Protein AF-X1MY28-F1 (afdb_monomer_lite)

Secondary structure (DSSP, 8-state):
--GGGGEEEEEEE-SS-EEEEEEE-SPPPHHHHHHH-TTS-SSSTT---SBS--TT--HHHHHHTTSEEE-TTT--EEEGGG-BTTB-TTTSSHHHHTT--TTS---

pLDDT: mean 78.83, std 14.41, range [43.72,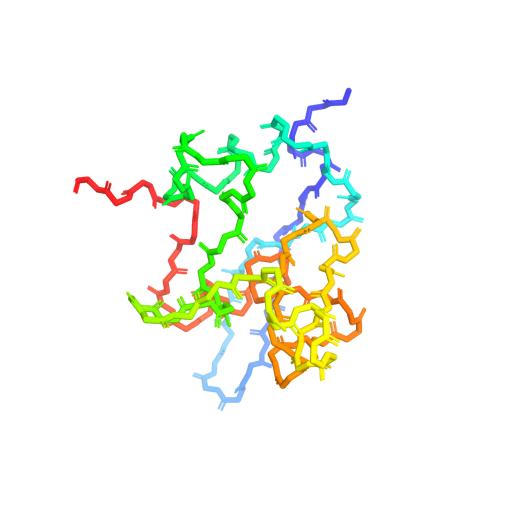 94.5]

Structure (mmCIF, N/CA/C/O backbone):
data_AF-X1MY28-F1
#
_entry.id   AF-X1MY28-F1
#
loop_
_atom_site.group_PDB
_atom_site.id
_atom_site.type_symbol
_atom_site.label_atom_id
_atom_site.label_alt_id
_atom_site.label_comp_id
_atom_site.label_asym_id
_atom_site.label_entity_id
_atom_site.label_seq_id
_atom_site.pdbx_PDB_ins_code
_atom_site.Cartn_x
_atom_site.Cartn_y
_atom_site.Cartn_z
_atom_site.occupancy
_atom_site.B_iso_or_equiv
_atom_site.auth_seq_id
_atom_site.auth_comp_id
_atom_site.auth_asym_id
_atom_site.auth_atom_id
_atom_site.pdbx_PDB_model_num
ATOM 1 N N . MET A 1 1 ? -18.341 5.878 -9.128 1.00 60.19 1 MET A N 1
ATOM 2 C CA . MET A 1 1 ? -18.143 5.577 -7.696 1.00 60.19 1 MET A CA 1
ATOM 3 C C . MET A 1 1 ? -17.244 6.649 -7.137 1.00 60.19 1 MET A C 1
ATOM 5 O O . MET A 1 1 ? -16.291 7.016 -7.818 1.00 60.19 1 MET A O 1
ATOM 9 N N . ASN A 1 2 ? -17.572 7.173 -5.965 1.00 81.75 2 ASN A N 1
ATOM 10 C CA . ASN A 1 2 ? -16.712 8.123 -5.278 1.00 81.75 2 ASN A CA 1
ATOM 11 C C . ASN A 1 2 ? -15.573 7.364 -4.588 1.00 81.75 2 ASN A C 1
ATOM 13 O O . ASN A 1 2 ? -15.719 6.196 -4.230 1.00 81.75 2 ASN A O 1
ATOM 17 N N . LEU A 1 3 ? -14.428 8.023 -4.392 1.00 83.44 3 LEU A N 1
ATOM 18 C CA . LEU A 1 3 ? -13.259 7.422 -3.732 1.00 83.44 3 LEU A CA 1
ATOM 19 C C . LEU A 1 3 ? -13.591 6.912 -2.319 1.00 83.44 3 LEU A C 1
ATOM 21 O O . LEU A 1 3 ? -13.047 5.907 -1.867 1.00 83.44 3 LEU A O 1
ATOM 25 N N . THR A 1 4 ? -14.513 7.609 -1.653 1.00 86.50 4 THR A N 1
ATOM 26 C CA . THR A 1 4 ? -15.054 7.294 -0.327 1.00 86.50 4 THR A CA 1
ATOM 27 C C . THR A 1 4 ? -15.742 5.937 -0.273 1.00 86.50 4 THR A C 1
ATOM 29 O O . THR A 1 4 ? -15.701 5.290 0.763 1.00 86.50 4 THR A O 1
ATOM 32 N N . ASP A 1 5 ? -16.310 5.472 -1.388 1.00 91.56 5 ASP A N 1
ATOM 33 C CA . ASP A 1 5 ? -17.028 4.193 -1.461 1.00 91.56 5 ASP A CA 1
ATOM 34 C C . ASP A 1 5 ? -16.061 2.999 -1.539 1.00 91.56 5 ASP A C 1
ATOM 36 O O . ASP A 1 5 ? -16.466 1.845 -1.421 1.00 91.56 5 ASP A O 1
ATOM 40 N N . LYS A 1 6 ? -14.771 3.265 -1.786 1.00 92.69 6 LYS A N 1
ATOM 41 C CA . LYS A 1 6 ? -13.713 2.252 -1.912 1.00 92.69 6 LYS A CA 1
ATOM 42 C C . LYS A 1 6 ? -12.822 2.166 -0.679 1.00 92.69 6 LYS A C 1
ATOM 44 O O . LYS A 1 6 ? -11.833 1.427 -0.698 1.00 92.69 6 LYS A O 1
ATOM 49 N N . ILE A 1 7 ? -13.153 2.911 0.372 1.00 93.31 7 ILE A N 1
ATOM 50 C CA . ILE A 1 7 ? -12.421 2.925 1.633 1.00 93.31 7 ILE A CA 1
ATOM 51 C C . ILE A 1 7 ? -13.356 2.698 2.815 1.00 93.31 7 ILE A C 1
ATOM 53 O O . ILE A 1 7 ? -14.543 2.993 2.757 1.00 93.31 7 ILE A O 1
ATOM 57 N N . GLU A 1 8 ? -12.794 2.196 3.903 1.00 94.00 8 GLU A N 1
ATOM 58 C CA . GLU A 1 8 ? -13.500 1.953 5.155 1.00 94.00 8 GLU A CA 1
ATOM 59 C C . GLU A 1 8 ? -12.607 2.379 6.325 1.00 94.00 8 GLU A C 1
ATOM 61 O O . GLU A 1 8 ? -11.387 2.205 6.279 1.00 94.00 8 GLU A O 1
ATOM 66 N N . GLN A 1 9 ? -13.199 2.942 7.379 1.00 93.00 9 GLN A N 1
ATOM 67 C CA . GLN A 1 9 ? -12.505 3.135 8.652 1.00 93.00 9 GLN A CA 1
ATOM 68 C C . GLN A 1 9 ? -12.606 1.842 9.455 1.00 93.00 9 GLN A C 1
ATOM 70 O O . GLN A 1 9 ? -13.709 1.388 9.752 1.00 93.00 9 GLN A O 1
ATOM 75 N N . ARG A 1 10 ? -11.469 1.261 9.833 1.00 90.12 10 ARG A N 1
ATOM 76 C CA . ARG A 1 10 ? -11.420 0.081 10.699 1.00 90.12 10 ARG A CA 1
ATOM 77 C C . ARG A 1 10 ? -10.664 0.394 11.971 1.00 90.12 10 ARG A C 1
ATOM 79 O O . ARG A 1 10 ? -9.583 0.978 11.938 1.00 90.12 10 ARG A O 1
ATOM 86 N N . THR A 1 11 ? -11.221 -0.032 13.095 1.00 89.00 11 THR A N 1
ATOM 87 C CA . THR A 1 11 ? -10.478 -0.102 14.349 1.00 89.00 11 THR A CA 1
ATOM 88 C C . THR A 1 11 ? -9.676 -1.391 14.342 1.00 89.00 11 THR A C 1
ATOM 90 O O . THR A 1 11 ? -10.252 -2.473 14.254 1.00 89.00 11 THR A O 1
ATOM 93 N N . VAL A 1 12 ? -8.352 -1.274 14.399 1.00 80.06 12 VAL A N 1
ATOM 94 C CA . VAL A 1 12 ? -7.454 -2.431 14.398 1.00 80.06 12 VAL A CA 1
ATOM 95 C C . VAL A 1 12 ? -6.686 -2.456 15.712 1.00 80.06 12 VAL A C 1
ATOM 97 O O . VAL A 1 12 ? -6.118 -1.439 16.122 1.00 80.06 12 VAL A O 1
ATOM 100 N N . ASP A 1 13 ? -6.700 -3.615 16.370 1.00 78.25 13 ASP A N 1
ATOM 101 C CA . ASP A 1 13 ? -5.874 -3.906 17.538 1.00 78.25 13 ASP A CA 1
ATOM 102 C C . ASP A 1 13 ? -4.603 -4.626 17.082 1.00 78.25 13 ASP A C 1
ATOM 104 O O . ASP A 1 13 ? -4.643 -5.733 16.548 1.00 78.25 13 ASP A O 1
ATOM 108 N N . PHE A 1 14 ? -3.465 -3.974 17.281 1.00 69.94 14 PHE A N 1
ATOM 109 C CA . PHE A 1 14 ? -2.137 -4.504 16.971 1.00 69.94 14 PHE A CA 1
ATOM 110 C C . PHE A 1 14 ? -1.319 -4.739 18.258 1.00 69.94 14 PHE A C 1
ATOM 112 O O . PHE A 1 14 ? -0.086 -4.717 18.237 1.00 69.94 14 PHE A O 1
ATOM 119 N N . GLY A 1 15 ? -1.983 -4.902 19.408 1.00 72.25 15 GLY A N 1
ATOM 120 C CA . GLY A 1 15 ? -1.357 -5.267 20.682 1.00 72.25 15 GLY A CA 1
ATOM 121 C C . GLY A 1 15 ? -0.704 -4.115 21.458 1.00 72.25 15 GLY A C 1
ATOM 122 O O . GLY A 1 15 ? -0.160 -4.345 22.535 1.00 72.25 15 GLY A O 1
ATOM 123 N N . LYS A 1 16 ? -0.756 -2.874 20.951 1.00 68.75 16 LYS A N 1
ATOM 124 C CA . LYS A 1 16 ? -0.336 -1.646 21.670 1.00 68.75 16 LYS A CA 1
ATOM 125 C C . LYS A 1 16 ? -1.494 -0.673 21.931 1.00 68.75 16 LYS A C 1
ATOM 127 O O . LYS A 1 16 ? -1.261 0.457 22.356 1.00 68.75 16 LYS A O 1
ATOM 132 N N . GLY A 1 17 ? -2.726 -1.113 21.677 1.00 77.19 17 GLY A N 1
ATOM 133 C CA . GLY A 1 17 ? -3.939 -0.308 21.753 1.00 77.19 17 GLY A CA 1
ATOM 134 C C . GLY A 1 17 ? -4.656 -0.202 20.409 1.00 77.19 17 GLY A C 1
ATOM 135 O O . GLY A 1 17 ? -4.097 -0.484 19.348 1.00 77.19 17 GLY A O 1
ATOM 136 N N . ASN A 1 18 ? -5.911 0.231 20.480 1.00 81.69 18 ASN A N 1
ATOM 137 C CA . ASN A 1 18 ? -6.786 0.365 19.323 1.00 81.69 18 ASN A CA 1
ATOM 138 C C . ASN A 1 18 ? -6.505 1.673 18.588 1.00 81.69 18 ASN A C 1
ATOM 140 O O . ASN A 1 18 ? -6.489 2.745 19.198 1.00 81.69 18 ASN A O 1
ATOM 144 N N . ARG A 1 19 ? -6.354 1.601 17.264 1.00 84.31 19 ARG A N 1
ATOM 145 C CA . ARG A 1 19 ? -6.291 2.785 16.401 1.00 84.31 19 ARG A CA 1
ATOM 146 C C . ARG A 1 19 ? -7.269 2.632 15.248 1.00 84.31 19 ARG A C 1
ATOM 148 O O . ARG A 1 19 ? -7.378 1.562 14.653 1.00 84.31 19 ARG A O 1
ATOM 155 N N . THR A 1 20 ? -7.974 3.712 14.937 1.00 90.06 20 THR A N 1
ATOM 156 C CA . THR A 1 20 ? -8.808 3.786 13.738 1.00 90.06 20 THR A CA 1
ATOM 157 C C . THR A 1 20 ? -7.917 4.140 12.554 1.00 90.06 20 THR A C 1
ATOM 159 O O . THR A 1 20 ? -7.206 5.145 12.598 1.00 90.06 20 THR A O 1
ATOM 162 N N . VAL A 1 21 ? -7.921 3.284 11.536 1.00 90.19 21 VAL A N 1
ATOM 163 C CA . VAL A 1 21 ? -7.151 3.445 10.300 1.00 90.19 21 VAL A CA 1
ATOM 164 C C . VAL A 1 21 ? -8.060 3.310 9.091 1.00 90.19 21 VAL A C 1
ATOM 166 O O . VAL A 1 21 ? -9.075 2.613 9.115 1.00 90.19 21 VAL A O 1
ATOM 169 N N . THR A 1 22 ? -7.657 3.940 8.000 1.00 91.62 22 THR A N 1
ATOM 170 C CA . THR A 1 22 ? -8.370 3.882 6.731 1.00 91.62 22 THR A CA 1
ATOM 171 C C . THR A 1 22 ? -7.825 2.739 5.876 1.00 91.62 22 THR A C 1
ATOM 173 O O . THR A 1 22 ? -6.643 2.723 5.507 1.00 91.62 22 THR A O 1
ATOM 176 N N . VAL A 1 23 ? -8.696 1.809 5.490 1.00 92.31 23 VAL A N 1
ATOM 177 C CA . VAL A 1 23 ? -8.377 0.677 4.610 1.00 92.31 23 VAL A CA 1
ATOM 178 C C . VAL A 1 23 ? -9.067 0.822 3.259 1.00 92.31 23 VAL A C 1
ATOM 180 O O . VAL A 1 23 ? -10.122 1.437 3.154 1.00 92.31 23 VAL A O 1
ATOM 183 N N . VAL A 1 24 ? -8.464 0.272 2.212 1.00 93.00 24 VAL A N 1
ATOM 184 C CA . VAL A 1 24 ? -9.041 0.172 0.871 1.00 93.00 24 VAL A CA 1
ATOM 185 C C . VAL A 1 24 ? -9.767 -1.163 0.771 1.00 93.00 24 VAL A C 1
ATOM 187 O O . VAL A 1 24 ? 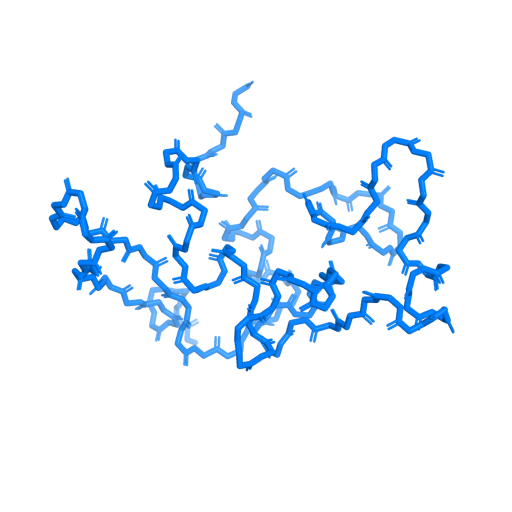-9.173 -2.203 1.044 1.00 93.00 24 VAL A O 1
ATOM 190 N N . ILE A 1 25 ? -11.034 -1.133 0.365 1.00 94.50 25 ILE A N 1
ATOM 191 C CA . ILE A 1 25 ? -11.913 -2.313 0.301 1.00 94.50 25 ILE A CA 1
ATOM 192 C C . ILE A 1 25 ? -12.285 -2.718 -1.129 1.00 94.50 25 ILE A C 1
ATOM 194 O O . ILE A 1 25 ? -12.820 -3.801 -1.341 1.00 94.50 25 ILE A O 1
ATOM 198 N N . ALA A 1 26 ? -11.969 -1.882 -2.123 1.00 94.25 26 ALA A N 1
ATOM 199 C CA . ALA A 1 26 ? -12.180 -2.188 -3.536 1.00 94.25 26 ALA A CA 1
ATOM 200 C C . ALA A 1 26 ? -10.980 -1.755 -4.398 1.00 94.25 26 ALA A C 1
ATOM 202 O O . ALA A 1 26 ? -10.327 -0.761 -4.067 1.00 94.25 26 ALA A O 1
ATOM 203 N N . PRO A 1 27 ? -10.686 -2.454 -5.514 1.00 93.62 27 PRO A N 1
ATOM 204 C CA . PRO A 1 27 ? -9.596 -2.074 -6.405 1.00 93.62 27 PRO A CA 1
ATOM 205 C C . PRO A 1 27 ? -9.696 -0.625 -6.899 1.00 93.62 27 PRO A C 1
ATOM 207 O O . PRO A 1 27 ? -10.755 -0.131 -7.314 1.00 93.62 27 PRO A O 1
ATOM 210 N N . LEU A 1 28 ? -8.554 0.051 -6.873 1.00 89.88 28 LEU A N 1
ATOM 211 C CA . LEU A 1 28 ? -8.370 1.415 -7.337 1.00 89.88 28 LEU A CA 1
ATOM 212 C C . LEU A 1 28 ? -7.806 1.400 -8.754 1.00 89.88 28 LEU A C 1
ATOM 214 O O . LEU A 1 28 ? -6.881 0.657 -9.083 1.00 89.88 28 LEU A O 1
ATOM 218 N N . THR A 1 29 ? -8.321 2.287 -9.590 1.00 88.00 29 THR A N 1
ATOM 219 C CA . THR A 1 29 ? -7.639 2.687 -10.813 1.00 88.00 29 THR A CA 1
ATOM 220 C C . THR A 1 29 ? -6.359 3.438 -10.461 1.00 88.00 29 THR A C 1
ATOM 222 O O . THR A 1 29 ? -6.212 4.010 -9.378 1.00 88.00 29 THR A O 1
ATOM 225 N N . LYS A 1 30 ? -5.444 3.524 -11.427 1.00 80.75 30 LYS A N 1
ATOM 226 C CA . LYS A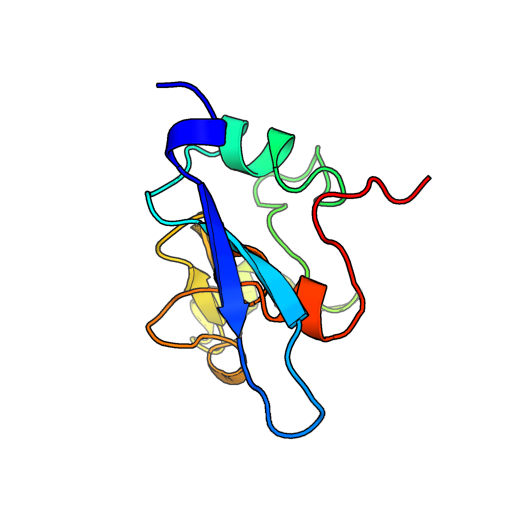 1 30 ? -4.212 4.302 -11.274 1.00 80.75 30 LYS A CA 1
ATOM 227 C C . LYS A 1 30 ? -4.483 5.750 -10.854 1.00 80.75 30 LYS A C 1
ATOM 229 O O . LYS A 1 30 ? -3.756 6.274 -10.023 1.00 80.75 30 LYS A O 1
ATOM 234 N N . LYS A 1 31 ? -5.518 6.393 -11.410 1.00 84.25 31 LYS A N 1
ATOM 235 C CA . LYS A 1 31 ? -5.889 7.775 -11.061 1.00 84.25 31 LYS A CA 1
ATOM 236 C C . LYS A 1 31 ? -6.367 7.871 -9.608 1.00 84.25 31 LYS A C 1
ATOM 238 O O . LYS A 1 31 ? -5.861 8.698 -8.863 1.00 84.25 31 LYS A O 1
ATOM 243 N N . GLU A 1 32 ? -7.252 6.972 -9.190 1.00 88.00 32 GLU A N 1
ATOM 244 C CA . GLU A 1 32 ? -7.768 6.931 -7.815 1.00 88.00 32 GLU A CA 1
ATOM 245 C C . GLU A 1 32 ? -6.656 6.655 -6.791 1.00 88.00 32 GLU A C 1
ATOM 247 O O . GLU A 1 32 ? -6.589 7.300 -5.749 1.00 88.00 32 GLU A O 1
ATOM 252 N N . ALA A 1 33 ? -5.726 5.748 -7.104 1.00 86.25 33 ALA A N 1
ATOM 253 C CA . ALA A 1 33 ? -4.568 5.483 -6.255 1.00 86.25 33 ALA A CA 1
ATOM 254 C C . ALA A 1 33 ? -3.645 6.710 -6.118 1.00 86.25 33 ALA A C 1
ATOM 256 O O . ALA A 1 33 ? -3.001 6.868 -5.084 1.00 86.25 33 ALA A O 1
ATOM 257 N N . ARG A 1 34 ? -3.577 7.596 -7.124 1.00 81.50 34 ARG A N 1
ATOM 258 C CA . ARG A 1 34 ? -2.821 8.862 -7.026 1.00 81.50 34 ARG A CA 1
ATOM 259 C C . ARG A 1 34 ? -3.486 9.860 -6.113 1.00 81.50 34 ARG A C 1
ATOM 261 O O . ARG A 1 34 ? -2.806 10.467 -5.296 1.00 81.50 34 ARG A O 1
ATOM 268 N N . GLU A 1 35 ? -4.791 10.019 -6.275 1.00 85.12 35 GLU A N 1
ATOM 269 C CA . GLU A 1 35 ? -5.587 10.898 -5.427 1.00 85.12 35 GLU A CA 1
ATOM 270 C C . GLU A 1 35 ? -5.518 10.433 -3.967 1.00 85.12 35 GLU A C 1
ATOM 272 O O . GLU A 1 35 ? -5.399 11.254 -3.064 1.00 85.12 35 GLU A O 1
ATOM 277 N N . MET A 1 36 ? -5.499 9.116 -3.739 1.00 85.81 36 MET A N 1
ATOM 278 C CA . MET A 1 36 ? -5.421 8.538 -2.398 1.00 85.81 36 MET A CA 1
ATOM 279 C C . MET A 1 36 ? -4.019 8.578 -1.778 1.00 85.81 36 MET A C 1
ATOM 281 O O . MET A 1 36 ? -3.899 8.694 -0.562 1.00 85.81 36 MET A O 1
ATOM 285 N N . PHE A 1 37 ? -2.961 8.459 -2.583 1.00 84.88 37 PHE A N 1
ATOM 286 C CA . PHE A 1 37 ? -1.577 8.357 -2.107 1.00 84.88 37 PHE A CA 1
ATOM 287 C C . PHE A 1 37 ? -0.690 9.432 -2.762 1.00 84.88 37 PHE A C 1
ATOM 289 O O . PHE A 1 37 ? 0.194 9.105 -3.567 1.00 84.88 37 PHE A O 1
ATOM 296 N N . PRO A 1 38 ? -0.897 10.722 -2.430 1.00 78.50 38 PRO A N 1
ATOM 297 C CA . PRO A 1 38 ? -0.304 11.855 -3.150 1.00 78.50 38 PRO A CA 1
ATOM 298 C C . PRO A 1 38 ? 1.224 11.919 -3.059 1.00 78.50 38 PRO A C 1
ATOM 300 O O . PRO A 1 38 ? 1.876 12.505 -3.919 1.00 78.50 38 PRO A O 1
ATOM 303 N N . TYR A 1 39 ? 1.826 11.277 -2.056 1.00 76.00 39 TYR A N 1
ATOM 304 C CA . TYR A 1 39 ? 3.280 11.207 -1.919 1.00 76.00 39 TYR A CA 1
ATOM 305 C C . TYR A 1 39 ? 3.962 10.360 -3.009 1.00 76.00 39 TYR A C 1
ATOM 307 O O . TYR A 1 39 ? 5.193 10.343 -3.085 1.00 76.00 39 TYR A O 1
ATOM 315 N N . ARG A 1 40 ? 3.208 9.554 -3.775 1.00 77.00 40 ARG A N 1
ATOM 316 C CA . ARG A 1 40 ? 3.775 8.640 -4.776 1.00 77.00 40 ARG A CA 1
ATOM 317 C C . ARG A 1 40 ? 4.169 9.440 -6.028 1.00 77.00 40 ARG A C 1
ATOM 319 O O . ARG A 1 40 ? 3.313 10.123 -6.590 1.00 77.00 40 ARG A O 1
ATOM 326 N N . PRO A 1 41 ? 5.415 9.336 -6.529 1.00 69.25 41 PRO A N 1
ATOM 327 C CA . PRO A 1 41 ? 5.931 10.237 -7.564 1.00 69.25 41 PRO A CA 1
ATOM 328 C C . PRO A 1 41 ? 5.107 10.235 -8.866 1.00 69.25 41 PRO A C 1
ATOM 330 O O . PRO A 1 41 ? 4.732 9.177 -9.362 1.00 69.25 41 PRO A O 1
ATOM 333 N N . TYR A 1 42 ? 4.858 11.417 -9.448 1.00 59.72 42 TYR A N 1
ATOM 334 C CA . TYR A 1 42 ? 4.004 11.604 -10.639 1.00 59.72 42 TYR A CA 1
ATOM 335 C C . TYR A 1 42 ? 4.628 11.120 -11.961 1.00 59.72 42 TYR A C 1
ATOM 337 O O . TYR A 1 42 ? 3.924 10.618 -12.836 1.00 59.72 42 TYR A O 1
ATOM 345 N N . HIS A 1 43 ? 5.947 11.262 -12.125 1.00 53.38 43 HIS A N 1
ATOM 346 C CA . HIS A 1 43 ? 6.600 11.177 -13.436 1.00 53.38 43 HIS A CA 1
ATOM 347 C C . HIS A 1 43 ? 7.746 10.170 -13.477 1.00 53.38 43 HIS A C 1
ATOM 349 O O . HIS A 1 43 ? 8.900 10.543 -13.649 1.00 53.38 43 HIS A O 1
ATOM 355 N N . ARG A 1 44 ? 7.430 8.877 -13.374 1.00 50.22 44 ARG A N 1
ATOM 356 C CA . ARG A 1 44 ? 8.183 7.810 -14.055 1.00 50.22 44 ARG A CA 1
ATOM 357 C C . ARG A 1 44 ? 7.172 6.764 -14.484 1.00 50.22 44 ARG A C 1
ATOM 359 O O . ARG A 1 44 ? 6.203 6.519 -13.772 1.00 50.22 44 ARG A O 1
ATOM 366 N N . LYS A 1 45 ? 7.398 6.142 -15.633 1.00 46.38 45 LYS A N 1
ATOM 367 C CA . LYS A 1 45 ? 6.544 5.126 -16.274 1.00 46.38 45 LYS A CA 1
ATOM 368 C C . LYS A 1 45 ? 6.031 4.017 -15.314 1.00 46.38 45 LYS A C 1
ATOM 370 O O . LYS A 1 45 ? 5.024 3.389 -15.623 1.00 46.38 45 LYS A O 1
ATOM 375 N N . TYR A 1 46 ? 6.646 3.868 -14.129 1.00 48.16 46 TYR A N 1
ATOM 376 C CA . TYR A 1 46 ? 6.368 2.873 -13.082 1.00 48.16 46 TYR A CA 1
ATOM 377 C C . TYR A 1 46 ? 6.251 3.404 -11.636 1.00 48.16 46 TYR A C 1
ATOM 379 O O . TYR A 1 46 ? 6.354 2.621 -10.704 1.00 48.16 46 TYR A O 1
ATOM 387 N N . ALA A 1 47 ? 6.060 4.702 -11.396 1.00 51.47 47 ALA A N 1
ATOM 388 C CA . ALA A 1 47 ? 6.189 5.276 -10.050 1.00 51.47 47 ALA A CA 1
ATOM 389 C C . ALA A 1 47 ? 5.043 4.939 -9.061 1.00 51.47 47 ALA A C 1
ATOM 391 O O . ALA A 1 47 ? 4.307 5.835 -8.673 1.00 51.47 47 ALA A O 1
ATOM 392 N N . GLU A 1 48 ? 4.870 3.694 -8.615 1.00 53.44 48 GLU A N 1
ATOM 393 C CA . GLU A 1 48 ? 4.010 3.324 -7.467 1.00 53.44 48 GLU A CA 1
ATOM 394 C C . GLU A 1 48 ? 4.830 2.704 -6.327 1.00 53.44 48 GLU A C 1
ATOM 396 O O . GLU A 1 48 ? 4.398 1.748 -5.691 1.00 53.44 48 GLU A O 1
ATOM 401 N N . SER A 1 49 ? 6.020 3.249 -6.061 1.00 50.19 49 SER A N 1
ATOM 402 C CA . SER A 1 49 ? 6.879 2.798 -4.970 1.00 50.19 49 SER A CA 1
ATOM 403 C C . SER A 1 49 ? 6.671 3.616 -3.693 1.00 50.19 49 SER A C 1
ATOM 405 O O . SER A 1 49 ? 6.650 4.849 -3.702 1.00 50.19 49 SER A O 1
ATOM 407 N N . LYS A 1 50 ? 6.563 2.902 -2.570 1.00 52.12 50 LYS A N 1
ATOM 408 C CA . LYS A 1 50 ? 7.183 3.298 -1.291 1.00 52.12 50 LYS A CA 1
ATOM 409 C C . LYS A 1 50 ? 7.741 2.127 -0.470 1.00 52.12 50 LYS A C 1
ATOM 411 O O . LYS A 1 50 ? 8.303 2.360 0.591 1.00 52.12 50 LYS A O 1
ATOM 416 N N . PHE A 1 51 ? 7.671 0.892 -0.979 1.00 51.62 51 PHE A N 1
ATOM 417 C CA . PHE A 1 51 ? 8.144 -0.301 -0.259 1.00 51.62 51 PHE A CA 1
ATOM 418 C C . PHE A 1 51 ? 8.974 -1.278 -1.117 1.00 51.62 51 PHE A C 1
ATOM 420 O O . PHE A 1 51 ? 9.360 -2.335 -0.630 1.00 51.62 51 PHE A O 1
ATOM 427 N N . GLY A 1 52 ? 9.239 -0.950 -2.388 1.00 46.19 52 GLY A N 1
ATOM 428 C CA . GLY A 1 52 ? 9.995 -1.785 -3.333 1.00 46.19 52 GLY A CA 1
ATOM 429 C C . GLY A 1 52 ? 11.455 -1.355 -3.443 1.00 46.19 52 GLY A C 1
ATOM 430 O O . GLY A 1 52 ? 12.349 -2.027 -2.927 1.00 46.19 52 GLY A O 1
ATOM 431 N N . GLY A 1 53 ? 11.695 -0.221 -4.094 1.00 45.81 53 GLY A N 1
ATOM 432 C CA . GLY A 1 53 ? 13.029 0.338 -4.270 1.00 45.81 53 GLY A CA 1
ATOM 433 C C . GLY A 1 53 ? 13.436 1.299 -3.159 1.00 45.81 53 GLY A C 1
ATOM 434 O O . GLY A 1 53 ? 12.769 2.303 -2.915 1.00 45.81 53 GLY A O 1
ATOM 435 N N . ASN A 1 54 ? 14.584 1.048 -2.529 1.00 50.16 54 ASN A N 1
ATOM 436 C CA . ASN A 1 54 ? 15.349 2.147 -1.941 1.00 50.16 54 ASN A CA 1
ATOM 437 C C . ASN A 1 54 ? 15.834 3.084 -3.077 1.00 50.16 54 ASN A C 1
ATOM 439 O O . ASN A 1 54 ? 15.566 2.853 -4.256 1.00 50.16 54 ASN A O 1
ATOM 443 N N . THR A 1 55 ? 16.610 4.120 -2.764 1.00 50.16 55 THR A N 1
ATOM 444 C CA . THR A 1 55 ? 17.190 5.033 -3.773 1.00 50.16 55 THR A CA 1
ATOM 445 C C . THR A 1 55 ? 18.095 4.355 -4.821 1.00 50.16 55 THR A C 1
ATOM 447 O O . THR A 1 55 ? 18.582 5.030 -5.724 1.00 50.16 55 THR A O 1
ATOM 450 N N . ARG A 1 56 ? 18.335 3.041 -4.710 1.00 50.06 56 ARG A N 1
ATOM 451 C CA . ARG A 1 56 ? 19.282 2.243 -5.495 1.00 50.06 56 ARG A CA 1
ATOM 452 C C . ARG A 1 56 ? 18.654 1.025 -6.199 1.00 50.06 56 ARG A C 1
ATOM 454 O O . ARG A 1 56 ? 19.407 0.273 -6.808 1.00 50.06 56 ARG A O 1
ATOM 461 N N . THR A 1 57 ? 17.337 0.777 -6.134 1.00 58.09 57 THR A N 1
ATOM 462 C CA . THR A 1 57 ? 16.720 -0.440 -6.725 1.00 58.09 57 THR A CA 1
ATOM 463 C C . THR A 1 57 ? 15.482 -0.125 -7.575 1.00 58.09 57 THR A C 1
ATOM 465 O O . THR A 1 57 ? 14.603 0.615 -7.144 1.00 58.09 57 THR A O 1
ATOM 468 N N . ASP A 1 58 ? 15.421 -0.690 -8.786 1.00 69.62 58 ASP A N 1
ATOM 469 C CA . ASP A 1 58 ? 14.320 -0.553 -9.755 1.00 69.62 58 ASP A CA 1
ATOM 470 C C . ASP A 1 58 ? 13.185 -1.547 -9.439 1.00 69.62 58 ASP A C 1
ATOM 472 O O . ASP A 1 58 ? 13.432 -2.746 -9.293 1.00 69.62 58 ASP A O 1
ATOM 476 N N . ASP A 1 59 ? 11.936 -1.077 -9.365 1.00 73.88 59 ASP A N 1
ATOM 477 C CA . ASP A 1 59 ? 10.755 -1.926 -9.138 1.00 73.88 59 ASP A CA 1
ATOM 478 C C . ASP A 1 59 ? 10.609 -3.026 -10.203 1.00 73.88 59 ASP A C 1
ATOM 480 O O . ASP A 1 59 ? 10.114 -4.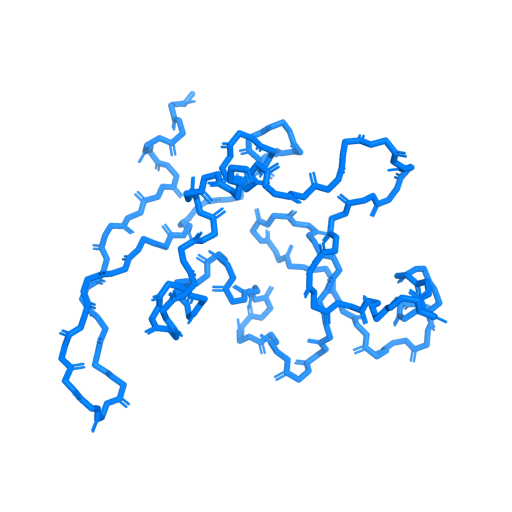112 -9.912 1.00 73.88 59 ASP A O 1
ATOM 484 N N . SER A 1 60 ? 11.054 -2.768 -11.435 1.00 75.88 60 SER A N 1
ATOM 485 C CA . SER A 1 60 ? 11.038 -3.751 -12.523 1.00 75.88 60 SER A CA 1
ATOM 486 C C . SER A 1 60 ? 11.981 -4.908 -12.217 1.00 75.88 60 SER A C 1
ATOM 488 O O . SER A 1 60 ? 11.613 -6.061 -12.413 1.00 75.88 60 SER A O 1
ATOM 490 N N . ALA A 1 61 ? 13.170 -4.606 -11.686 1.00 77.81 61 ALA A N 1
ATOM 491 C CA . ALA A 1 61 ? 14.133 -5.622 -11.285 1.00 77.81 61 ALA A CA 1
ATOM 492 C C . ALA A 1 61 ? 13.580 -6.474 -10.136 1.00 77.81 61 ALA A C 1
ATOM 494 O O . ALA A 1 61 ? 13.687 -7.690 -10.199 1.00 77.81 61 ALA A O 1
ATOM 495 N N . LEU A 1 62 ? 12.913 -5.855 -9.155 1.00 77.31 62 LEU A N 1
ATOM 496 C CA . LEU A 1 62 ? 12.284 -6.568 -8.033 1.00 77.31 62 LEU A CA 1
ATOM 497 C C . LEU A 1 62 ? 11.096 -7.442 -8.450 1.00 77.31 62 LEU A C 1
ATOM 499 O O . LEU A 1 62 ? 10.849 -8.486 -7.854 1.00 77.31 62 LEU A O 1
ATOM 503 N N . LEU A 1 63 ? 10.324 -7.009 -9.449 1.00 83.25 63 LEU A N 1
ATOM 504 C CA . LEU A 1 63 ? 9.242 -7.821 -10.006 1.00 83.25 63 LEU A CA 1
ATOM 505 C C . LEU A 1 63 ? 9.794 -8.992 -10.830 1.00 83.25 63 LEU A C 1
ATOM 507 O O . LEU A 1 63 ? 9.238 -10.084 -10.764 1.00 83.25 63 LEU A O 1
ATOM 511 N N . LEU A 1 64 ? 10.879 -8.774 -11.582 1.00 84.81 64 LEU A N 1
ATOM 512 C CA . LEU A 1 64 ? 11.541 -9.805 -12.387 1.00 84.81 64 LEU A CA 1
ATOM 513 C C . LEU A 1 64 ? 12.314 -10.820 -11.535 1.00 84.81 64 LEU A C 1
ATOM 515 O O . LEU A 1 64 ? 12.326 -11.995 -11.881 1.00 84.81 64 LEU A O 1
ATOM 519 N N . SER A 1 65 ? 12.930 -10.388 -10.430 1.00 84.44 65 SER A N 1
ATOM 520 C CA . SER A 1 65 ? 13.597 -11.271 -9.459 1.00 84.44 65 SER A CA 1
ATOM 521 C C . SER A 1 65 ? 12.616 -12.021 -8.558 1.00 84.44 65 SER A C 1
ATOM 523 O O . SER A 1 65 ? 13.028 -12.824 -7.728 1.00 84.44 65 SER A O 1
ATOM 525 N N . GLU A 1 66 ? 11.319 -11.750 -8.705 1.00 84.56 66 GLU A N 1
ATOM 526 C CA . GLU A 1 66 ? 10.246 -12.219 -7.839 1.00 84.56 66 GLU A CA 1
ATOM 527 C C . GLU A 1 66 ? 10.352 -11.784 -6.365 1.00 84.56 66 GLU A C 1
ATOM 529 O O . GLU A 1 66 ? 9.609 -12.297 -5.534 1.00 84.56 66 GLU A O 1
ATOM 534 N N . ASP A 1 67 ? 11.191 -10.823 -5.988 1.00 84.81 67 ASP A N 1
ATOM 535 C CA . ASP A 1 67 ? 11.247 -10.330 -4.599 1.00 84.81 67 ASP A CA 1
ATOM 536 C C . ASP A 1 67 ? 10.043 -9.440 -4.238 1.00 84.81 67 ASP A C 1
ATOM 538 O O . ASP A 1 67 ? 9.713 -9.227 -3.064 1.00 84.81 67 ASP A O 1
ATOM 542 N N . ALA A 1 68 ? 9.337 -8.938 -5.252 1.00 86.88 68 ALA A N 1
ATOM 543 C CA . ALA A 1 68 ? 8.131 -8.136 -5.114 1.00 86.88 68 ALA A CA 1
ATOM 544 C C . ALA A 1 68 ? 6.947 -8.705 -5.905 1.00 86.88 68 ALA A C 1
ATOM 546 O O . ALA A 1 68 ? 7.092 -9.460 -6.865 1.00 86.88 68 ALA A O 1
ATOM 547 N N . ARG A 1 69 ? 5.737 -8.299 -5.508 1.00 88.38 69 ARG A N 1
ATOM 548 C CA . ARG A 1 69 ? 4.490 -8.517 -6.253 1.00 88.38 69 ARG A CA 1
ATOM 549 C C . ARG A 1 69 ? 3.665 -7.237 -6.275 1.00 88.38 69 ARG A C 1
ATOM 551 O O . ARG A 1 69 ? 3.864 -6.329 -5.469 1.00 88.38 69 ARG A O 1
ATOM 558 N N . ARG A 1 70 ? 2.731 -7.151 -7.219 1.00 88.50 70 ARG A N 1
ATOM 559 C CA . ARG A 1 70 ? 1.792 -6.028 -7.285 1.00 88.50 70 ARG A CA 1
ATOM 560 C C . ARG A 1 70 ? 0.675 -6.226 -6.270 1.00 88.50 70 ARG A C 1
ATOM 562 O O . ARG A 1 70 ? 0.067 -7.290 -6.228 1.00 88.50 70 ARG A O 1
ATOM 569 N N . CYS A 1 71 ? 0.400 -5.184 -5.493 1.00 90.62 71 CYS A N 1
ATOM 570 C CA . CYS A 1 71 ? -0.759 -5.128 -4.610 1.00 90.62 71 CYS A CA 1
ATOM 571 C C . CYS A 1 71 ? -2.053 -5.304 -5.418 1.00 90.62 71 CYS A C 1
ATOM 573 O O . CYS A 1 71 ? -2.243 -4.607 -6.416 1.00 90.62 71 CYS A O 1
ATOM 575 N N . VAL A 1 72 ? -2.965 -6.170 -4.971 1.00 93.25 72 VAL A N 1
ATOM 576 C CA . VAL A 1 72 ? -4.243 -6.398 -5.675 1.00 93.25 72 VAL A CA 1
ATOM 577 C C . VAL A 1 72 ? -5.196 -5.198 -5.618 1.00 93.25 72 VAL A C 1
ATOM 579 O O . VAL A 1 72 ? -6.079 -5.080 -6.460 1.00 93.25 72 VAL A O 1
ATOM 582 N N . MET A 1 73 ? -4.991 -4.276 -4.669 1.00 92.88 73 MET A N 1
ATOM 583 C CA . MET A 1 73 ? -5.864 -3.111 -4.478 1.00 92.88 73 MET A CA 1
ATOM 584 C C . MET A 1 73 ? -5.421 -1.887 -5.275 1.00 92.88 73 MET A C 1
ATOM 586 O O . MET A 1 73 ? -6.258 -1.182 -5.824 1.00 92.88 73 MET A O 1
ATOM 590 N N . CYS A 1 74 ? -4.118 -1.606 -5.335 1.00 88.00 74 CYS A N 1
ATOM 591 C CA . CYS A 1 74 ? -3.604 -0.379 -5.960 1.00 88.00 74 CYS A CA 1
ATOM 592 C C . CYS A 1 74 ? -2.482 -0.611 -6.972 1.00 88.00 74 CYS A C 1
ATOM 594 O O . CYS A 1 74 ? -1.812 0.346 -7.338 1.00 88.00 74 CYS A O 1
ATOM 596 N N . THR A 1 75 ? -2.216 -1.864 -7.356 1.00 87.50 75 THR A N 1
ATOM 597 C CA . THR A 1 75 ? -1.198 -2.288 -8.341 1.00 87.50 75 THR A CA 1
ATOM 598 C C . THR A 1 75 ? 0.263 -1.937 -8.038 1.00 87.50 75 THR A C 1
ATOM 600 O O . THR A 1 75 ? 1.158 -2.330 -8.800 1.00 87.50 75 THR A O 1
ATOM 603 N N . ALA A 1 76 ? 0.514 -1.289 -6.900 1.00 83.81 76 ALA A N 1
ATOM 604 C CA . ALA A 1 76 ? 1.832 -0.888 -6.436 1.00 83.81 76 ALA A CA 1
ATOM 605 C C . ALA A 1 76 ? 2.767 -2.097 -6.255 1.00 83.81 76 ALA A C 1
ATOM 607 O O . ALA A 1 76 ? 2.399 -3.044 -5.545 1.00 83.81 76 ALA A O 1
ATOM 608 N N . PRO A 1 77 ? 3.976 -2.081 -6.845 1.00 84.25 77 PRO A N 1
ATOM 609 C CA . PRO A 1 77 ? 5.020 -3.047 -6.531 1.00 84.25 77 PRO A CA 1
ATOM 610 C C . PRO A 1 77 ? 5.382 -2.967 -5.045 1.00 84.25 77 PRO A C 1
ATOM 612 O O . PRO A 1 77 ? 5.749 -1.914 -4.526 1.00 84.25 77 PRO A O 1
ATOM 615 N N . THR A 1 78 ? 5.248 -4.086 -4.345 1.00 84.25 78 THR A N 1
ATOM 616 C CA . THR A 1 78 ? 5.516 -4.203 -2.911 1.00 84.25 78 THR A CA 1
ATOM 617 C C . THR A 1 78 ? 6.307 -5.481 -2.685 1.00 84.25 78 THR A C 1
ATOM 619 O O . THR A 1 78 ? 5.970 -6.520 -3.257 1.00 84.25 78 THR A O 1
ATOM 622 N N . ARG A 1 79 ? 7.366 -5.424 -1.872 1.00 85.62 79 ARG A N 1
ATOM 623 C CA . ARG A 1 79 ? 8.122 -6.631 -1.515 1.00 85.62 79 ARG A CA 1
ATOM 624 C C . ARG A 1 79 ? 7.203 -7.666 -0.882 1.00 85.62 79 ARG A C 1
ATOM 626 O O . ARG A 1 79 ? 6.314 -7.305 -0.110 1.00 85.62 79 ARG A O 1
ATOM 633 N N . LYS A 1 80 ? 7.434 -8.943 -1.194 1.00 87.75 80 LYS A N 1
ATOM 634 C CA . LYS A 1 80 ? 6.614 -10.056 -0.689 1.00 87.75 80 LYS A CA 1
ATOM 635 C C . LYS A 1 80 ? 6.504 -10.038 0.842 1.00 87.75 80 LYS A C 1
ATOM 637 O O . LYS A 1 80 ? 5.418 -10.258 1.358 1.00 87.75 80 LYS A O 1
ATOM 642 N N . GLU A 1 81 ? 7.586 -9.684 1.540 1.00 87.06 81 GLU A N 1
ATOM 643 C CA . GLU A 1 81 ? 7.647 -9.584 3.010 1.00 87.06 81 GLU A CA 1
ATOM 644 C C . GLU A 1 81 ? 6.683 -8.552 3.623 1.00 87.06 81 GLU A C 1
ATOM 646 O O . GLU A 1 81 ? 6.291 -8.687 4.778 1.00 87.06 81 GLU A O 1
ATOM 651 N N . TYR A 1 82 ? 6.272 -7.534 2.860 1.00 87.31 82 TYR A N 1
ATOM 652 C CA . TYR A 1 82 ? 5.348 -6.496 3.326 1.00 87.31 82 TYR A CA 1
ATOM 653 C C . TYR A 1 82 ? 3.912 -6.705 2.840 1.00 87.31 82 TYR A C 1
ATOM 655 O O . TYR A 1 82 ? 3.026 -5.927 3.195 1.00 87.31 82 TYR A O 1
ATOM 663 N N . LEU A 1 83 ? 3.650 -7.726 2.024 1.00 88.88 83 LEU A N 1
ATOM 664 C CA . LEU A 1 83 ? 2.303 -8.047 1.567 1.00 88.88 83 LEU A CA 1
ATOM 665 C C . LEU A 1 83 ? 1.605 -8.953 2.583 1.00 88.88 83 LEU A C 1
ATOM 667 O O . LEU A 1 83 ? 2.104 -10.020 2.919 1.00 88.88 83 LEU A O 1
ATOM 671 N N . GLU A 1 84 ? 0.413 -8.556 3.015 1.00 90.50 84 GLU A N 1
ATOM 672 C CA . GLU A 1 84 ? -0.531 -9.440 3.710 1.00 90.50 84 GLU A CA 1
ATOM 673 C C . GLU A 1 84 ? -1.691 -9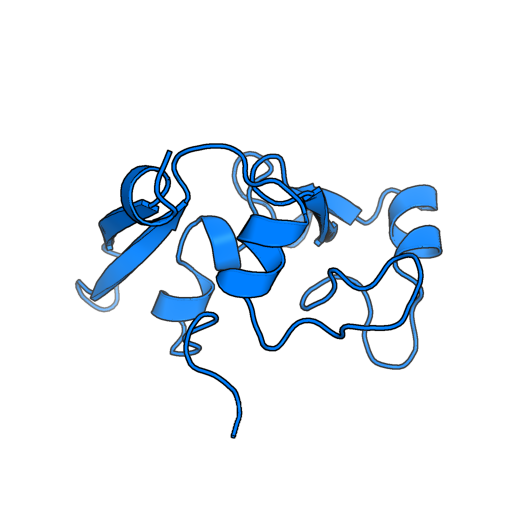.700 2.762 1.00 90.50 84 GLU A C 1
ATOM 675 O O . GLU A 1 84 ? -2.257 -8.750 2.228 1.00 90.50 84 GLU A O 1
ATOM 680 N N . GLU A 1 85 ? -1.997 -10.969 2.485 1.00 93.00 85 GLU A N 1
ATOM 681 C CA . GLU A 1 85 ? -3.055 -11.354 1.533 1.00 93.00 85 GLU A CA 1
ATOM 682 C C . GLU A 1 85 ? -2.910 -10.683 0.147 1.00 93.00 85 GLU A C 1
ATOM 684 O O . GLU A 1 85 ? -3.881 -10.418 -0.555 1.00 93.00 85 GLU A O 1
ATOM 689 N N . ASN A 1 86 ? -1.669 -10.411 -0.276 1.00 92.44 86 ASN A N 1
ATOM 690 C CA . ASN A 1 86 ? -1.336 -9.649 -1.490 1.00 92.44 86 ASN A CA 1
ATOM 691 C C . ASN A 1 86 ? -1.777 -8.166 -1.471 1.00 92.44 86 ASN A C 1
ATOM 693 O O . ASN A 1 86 ? -1.842 -7.524 -2.525 1.00 92.44 86 ASN A O 1
ATOM 697 N N . VAL A 1 87 ? -2.012 -7.586 -0.292 1.00 91.94 87 VAL A N 1
ATOM 698 C CA . VAL A 1 87 ? -2.342 -6.171 -0.076 1.00 91.94 87 VAL A CA 1
ATOM 699 C C . VAL A 1 87 ? -1.175 -5.436 0.596 1.00 91.94 87 VAL A C 1
ATOM 701 O O . VAL A 1 87 ? -0.566 -5.921 1.551 1.00 91.94 87 VAL A O 1
ATOM 704 N N . CYS A 1 88 ? -0.834 -4.246 0.088 1.00 90.12 88 CYS A N 1
ATOM 705 C CA . CYS A 1 88 ? 0.262 -3.434 0.625 1.00 90.12 88 CYS A CA 1
ATOM 706 C C . CYS A 1 88 ? -0.122 -2.687 1.921 1.00 90.12 88 CYS A C 1
ATOM 708 O O . CYS A 1 88 ? -1.312 -2.440 2.149 1.00 90.12 88 CYS A O 1
ATOM 710 N N . PRO A 1 89 ? 0.866 -2.252 2.733 1.00 89.31 89 PRO A N 1
ATOM 711 C CA . PRO A 1 89 ? 0.634 -1.541 3.998 1.00 89.31 89 PRO A CA 1
ATOM 712 C C . PRO A 1 89 ? -0.219 -0.269 3.889 1.00 89.31 89 PRO A C 1
ATOM 714 O O . PRO A 1 89 ? -0.943 0.078 4.821 1.00 89.31 89 PRO A O 1
ATOM 717 N N . ASP A 1 90 ? -0.169 0.420 2.745 1.00 89.12 90 ASP A N 1
ATOM 718 C CA . ASP A 1 90 ? -0.976 1.624 2.512 1.00 89.12 90 ASP A CA 1
ATOM 719 C C . ASP A 1 90 ? -2.453 1.297 2.283 1.00 89.12 90 ASP A C 1
ATOM 721 O O . ASP A 1 90 ? -3.338 2.038 2.705 1.00 89.12 90 ASP A O 1
ATOM 725 N N . CYS A 1 91 ? -2.723 0.183 1.597 1.00 91.19 91 CYS A N 1
ATOM 726 C CA . CYS A 1 91 ? -4.083 -0.247 1.296 1.00 91.19 91 CYS A CA 1
ATOM 727 C C . CYS A 1 91 ? -4.744 -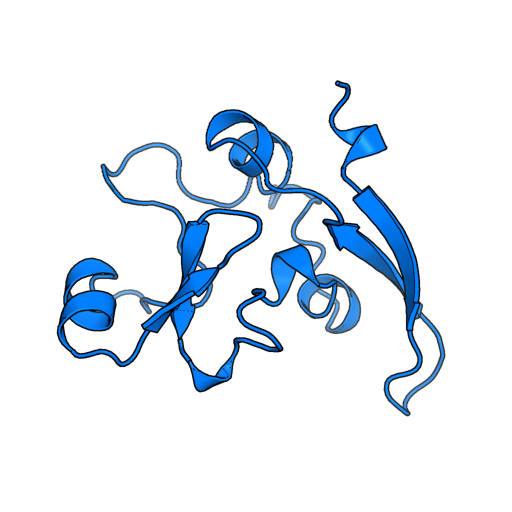0.928 2.492 1.00 91.19 91 CYS A C 1
ATOM 729 O O . CYS A 1 91 ? -5.938 -0.746 2.680 1.00 91.19 91 CYS A O 1
ATOM 731 N N . ASN A 1 92 ? -3.999 -1.662 3.323 1.00 90.88 92 ASN A N 1
ATOM 732 C CA . ASN A 1 92 ? -4.569 -2.328 4.498 1.00 90.88 92 ASN A CA 1
ATOM 733 C C . ASN A 1 92 ? -4.437 -1.532 5.812 1.00 90.88 92 ASN A C 1
ATOM 735 O O . ASN A 1 92 ? -4.752 -2.056 6.874 1.00 90.88 92 ASN A O 1
ATOM 739 N N . GLY A 1 93 ? -3.993 -0.270 5.758 1.00 88.38 93 GLY A N 1
ATOM 740 C CA . GLY A 1 93 ? -3.981 0.646 6.908 1.00 88.38 93 GLY A CA 1
ATOM 741 C C . GLY A 1 93 ? -2.794 0.491 7.868 1.00 88.38 93 GLY A C 1
ATOM 742 O O . GLY A 1 93 ? -2.649 1.299 8.785 1.00 88.38 93 GLY A O 1
ATOM 743 N N . ARG A 1 94 ? -1.891 -0.475 7.649 1.00 88.19 94 ARG A N 1
ATOM 744 C CA . ARG A 1 94 ? -0.690 -0.664 8.488 1.00 88.19 94 ARG A CA 1
ATOM 745 C C . ARG A 1 94 ? 0.266 0.532 8.452 1.00 88.19 94 ARG A C 1
ATOM 747 O O . ARG A 1 94 ? 0.898 0.823 9.466 1.00 88.19 94 ARG A O 1
ATOM 754 N N . SER A 1 95 ? 0.359 1.252 7.328 1.00 86.75 95 SER A N 1
ATOM 755 C CA . SER A 1 95 ? 1.146 2.497 7.258 1.00 86.75 95 SER A CA 1
ATOM 756 C C . SER A 1 95 ? 0.624 3.537 8.262 1.00 86.75 95 SER A C 1
ATOM 758 O O . SER A 1 95 ? 1.399 4.052 9.070 1.00 86.75 95 SER A O 1
ATOM 760 N N . GLU A 1 96 ? -0.696 3.777 8.273 1.00 86.00 96 GLU A N 1
ATOM 761 C CA . GLU A 1 96 ? -1.344 4.714 9.209 1.00 86.00 96 GLU A CA 1
ATOM 762 C C . GLU A 1 96 ? -1.156 4.279 10.654 1.00 86.00 96 GLU A C 1
ATOM 764 O O . GLU A 1 96 ? -0.845 5.101 11.519 1.00 86.00 96 GLU A O 1
ATOM 769 N N . TYR A 1 97 ? -1.297 2.977 10.906 1.00 82.56 97 TYR A N 1
ATOM 770 C CA . TYR A 1 97 ? -1.086 2.408 12.226 1.00 82.56 97 TYR A CA 1
ATOM 771 C C . TYR A 1 97 ? 0.315 2.725 12.769 1.00 82.56 97 TYR A C 1
ATOM 773 O O . TYR A 1 97 ? 0.439 3.233 13.885 1.00 82.56 97 TYR A O 1
ATOM 781 N N . ASN A 1 98 ? 1.348 2.544 11.942 1.00 79.50 98 ASN A N 1
ATOM 782 C CA . ASN A 1 98 ? 2.744 2.847 12.270 1.00 79.50 98 ASN A CA 1
ATOM 783 C C . ASN A 1 98 ? 3.058 4.356 12.345 1.00 79.50 98 ASN A C 1
ATOM 785 O O . ASN A 1 98 ? 4.222 4.740 12.440 1.00 79.50 98 ASN A O 1
ATOM 789 N N . GLY A 1 99 ? 2.039 5.223 12.315 1.00 77.38 99 GLY A N 1
ATOM 790 C CA . GLY A 1 99 ? 2.190 6.670 12.456 1.00 77.38 99 GLY A CA 1
ATOM 791 C C . GLY A 1 99 ? 2.469 7.406 11.151 1.00 77.38 99 GLY A C 1
ATOM 792 O O . GLY A 1 99 ? 2.692 8.611 11.186 1.00 77.38 99 GLY A O 1
ATOM 793 N N . VAL A 1 100 ? 2.426 6.721 10.008 1.00 79.25 100 VAL A N 1
ATOM 794 C CA . VAL A 1 100 ? 2.617 7.338 8.694 1.00 79.25 100 VAL A CA 1
ATOM 795 C C . VAL A 1 100 ? 1.276 7.380 7.987 1.00 79.25 100 VAL A C 1
ATOM 797 O O . VAL A 1 100 ? 0.859 6.381 7.412 1.00 79.25 100 VAL A O 1
ATOM 800 N N . ASN A 1 101 ? 0.599 8.528 8.001 1.00 82.25 101 ASN A N 1
ATOM 801 C CA . ASN A 1 101 ? -0.617 8.680 7.214 1.00 82.25 101 ASN A CA 1
ATOM 802 C C . ASN A 1 101 ? -0.260 8.790 5.717 1.00 82.25 101 ASN A C 1
ATOM 804 O O . ASN A 1 101 ? 0.267 9.821 5.299 1.00 82.25 101 ASN A O 1
ATOM 808 N N . PRO A 1 102 ? -0.523 7.760 4.884 1.00 76.88 102 PRO A N 1
ATOM 809 C CA . PRO A 1 102 ? -0.166 7.781 3.472 1.00 76.88 102 PRO A CA 1
ATOM 810 C C . PRO A 1 102 ? -1.058 8.749 2.668 1.00 76.88 102 PRO A C 1
ATOM 812 O O . PRO A 1 102 ? -0.782 9.022 1.501 1.00 76.88 102 PRO A O 1
ATOM 815 N N . ARG A 1 103 ? -2.136 9.255 3.270 1.00 78.62 103 ARG A N 1
ATOM 816 C CA . ARG A 1 103 ? -3.133 10.131 2.646 1.00 78.62 103 ARG A CA 1
ATOM 817 C C . ARG A 1 103 ? -2.911 11.598 3.009 1.00 78.62 103 ARG A C 1
ATOM 819 O O . ARG A 1 103 ? -3.363 12.483 2.288 1.00 78.62 103 ARG A O 1
ATOM 826 N N . GLU A 1 104 ? -2.179 11.867 4.088 1.00 73.19 104 GLU A N 1
ATOM 827 C CA . GLU A 1 104 ? -1.693 13.209 4.390 1.00 73.19 104 GLU A CA 1
ATOM 828 C C . GLU A 1 104 ? -0.526 13.536 3.458 1.00 73.19 104 GLU A C 1
ATOM 830 O O . GLU A 1 104 ? 0.475 12.818 3.386 1.00 73.19 104 GLU A O 1
ATOM 835 N N . ALA A 1 105 ? -0.672 14.614 2.689 1.00 57.00 105 ALA A N 1
ATOM 836 C CA . ALA A 1 105 ? 0.393 15.100 1.831 1.00 57.00 105 ALA A CA 1
ATOM 837 C C . ALA A 1 105 ? 1.645 15.388 2.676 1.00 57.00 105 ALA A C 1
ATOM 839 O O . ALA A 1 105 ? 1.580 16.116 3.668 1.00 57.00 105 ALA A O 1
ATOM 840 N N . VAL A 1 106 ? 2.792 14.844 2.261 1.00 55.59 106 VAL A N 1
ATOM 841 C CA . VAL A 1 106 ? 4.088 15.355 2.720 1.00 55.59 106 VAL A CA 1
ATOM 842 C C . VAL A 1 106 ? 4.177 16.776 2.160 1.00 55.59 106 VAL A C 1
ATOM 844 O O . VAL A 1 106 ? 4.240 16.929 0.940 1.00 55.59 106 VAL A O 1
ATOM 847 N N . LYS A 1 107 ? 4.041 17.781 3.033 1.00 43.72 107 LYS A N 1
ATOM 848 C CA . LYS A 1 107 ? 4.205 19.200 2.686 1.00 43.72 107 LYS A CA 1
ATOM 849 C C . LYS A 1 107 ? 5.596 19.475 2.130 1.00 43.72 107 LYS A C 1
ATOM 851 O O . LYS A 1 107 ? 6.556 18.848 2.633 1.00 43.72 107 LYS A O 1
#

Radius of gyration: 13.71 Å; chains: 1; bounding box: 37×31×38 Å

Foldseek 3Di:
DDLVVQKDWDFDDPPPDTDTFIAGRAADDLVSLCQQQVQFDDDDPQGLDDAQDDVPDDLVVCVVVVQWAAQRRNRRTHGPVQDDVSHHCQRGGVCVVVVHNSRDDPD

Sequence (107 aa):
MNLTDKIEQRTVDFGKGNRTVTVVIAPLTKKEAREMFPYRPYHRKYAESKFGGNTRTDDSALLLSEDARRCVMCTAPTRKEYLEENVCPDCNGRSEYNGVNPREAVK

Organism: NCBI:txid412755